Protein AF-A0A434DXM7-F1 (afdb_monomer_lite)

Radius of gyration: 13.9 Å; chains: 1; bounding box: 31×26×29 Å

pLDDT: mean 93.02, std 8.38, range [59.44, 98.56]

Sequence (56 aa):
MDVVTEGIEQEAQGERLVQFGCAGGQGFLFGRPVDADATLGYLRDSFRGALRVKAI

Structure (mmCIF, N/CA/C/O backbone):
data_AF-A0A434DXM7-F1
#
_entry.id   AF-A0A434DXM7-F1
#
loop_
_atom_site.group_PDB
_atom_site.id
_atom_site.type_symbol
_atom_site.label_atom_id
_atom_site.label_alt_id
_atom_site.label_comp_id
_atom_site.label_asym_id
_atom_site.label_entity_id
_atom_site.label_seq_id
_atom_site.pdbx_PDB_ins_code
_atom_site.Cartn_x
_atom_site.Cartn_y
_atom_site.Cartn_z
_atom_site.occupancy
_atom_site.B_iso_or_equiv
_atom_site.auth_seq_id
_atom_site.auth_comp_id
_atom_site.auth_asym_id
_atom_site.auth_atom_id
_atom_site.pdbx_PDB_model_num
ATOM 1 N N . MET A 1 1 ? -16.009 -13.083 -1.748 1.00 75.06 1 MET A N 1
ATOM 2 C CA . MET A 1 1 ? -15.383 -12.178 -2.727 1.00 75.06 1 MET A CA 1
ATOM 3 C C . MET A 1 1 ? -14.534 -11.227 -1.925 1.00 75.06 1 MET A C 1
ATOM 5 O O . MET A 1 1 ? -15.082 -10.605 -1.021 1.00 75.06 1 MET A O 1
ATOM 9 N N . ASP A 1 2 ? -13.240 -11.168 -2.207 1.00 88.94 2 ASP A N 1
ATOM 10 C CA . ASP A 1 2 ? -12.337 -10.270 -1.490 1.00 88.94 2 ASP A CA 1
ATOM 11 C C . ASP A 1 2 ? -12.428 -8.865 -2.090 1.00 88.94 2 ASP A C 1
ATOM 13 O O . ASP A 1 2 ? -12.590 -8.706 -3.302 1.00 88.94 2 ASP A O 1
ATOM 17 N N . VAL A 1 3 ? -12.376 -7.846 -1.232 1.00 93.69 3 VAL A N 1
ATOM 18 C CA . VAL A 1 3 ? -12.447 -6.433 -1.623 1.00 93.69 3 VAL A CA 1
ATOM 19 C C . VAL A 1 3 ? -11.122 -5.771 -1.279 1.00 93.69 3 VAL A C 1
ATOM 21 O O . VAL A 1 3 ? -10.648 -5.887 -0.149 1.00 93.69 3 VAL A O 1
ATOM 24 N N . VAL A 1 4 ? -10.557 -5.053 -2.251 1.00 95.81 4 VAL A N 1
ATOM 25 C CA . VAL A 1 4 ? -9.373 -4.208 -2.070 1.00 95.81 4 VAL A CA 1
ATOM 26 C C . VAL A 1 4 ? -9.784 -2.761 -2.285 1.00 95.81 4 VAL A C 1
ATOM 28 O O . VAL A 1 4 ? -10.283 -2.398 -3.347 1.00 95.81 4 VAL A O 1
ATOM 31 N N . THR A 1 5 ? -9.603 -1.934 -1.262 1.00 97.06 5 THR A N 1
ATOM 32 C CA . THR A 1 5 ? -9.912 -0.502 -1.324 1.00 97.06 5 THR A CA 1
ATOM 33 C C . THR A 1 5 ? -8.692 0.272 -1.809 1.00 97.06 5 THR A C 1
ATOM 35 O O . THR A 1 5 ? -7.632 0.180 -1.193 1.00 97.06 5 THR A O 1
ATOM 38 N N . GLU A 1 6 ? -8.820 1.059 -2.873 1.00 97.88 6 GLU A N 1
ATOM 39 C CA . GLU A 1 6 ? -7.709 1.855 -3.407 1.00 97.88 6 GLU A CA 1
ATOM 40 C C . GLU A 1 6 ? -7.832 3.341 -3.049 1.00 97.88 6 GLU A C 1
ATOM 42 O O . GLU A 1 6 ? -8.926 3.843 -2.797 1.00 97.88 6 GLU A O 1
ATOM 47 N N . GLY A 1 7 ? -6.703 4.056 -3.055 1.00 98.00 7 GLY A N 1
ATOM 48 C CA . GLY A 1 7 ? -6.673 5.507 -2.857 1.00 98.00 7 GLY A CA 1
ATOM 49 C C . GLY A 1 7 ? -6.744 5.959 -1.396 1.00 98.00 7 GLY A C 1
ATOM 50 O O . GLY A 1 7 ? -7.261 7.036 -1.118 1.00 98.00 7 GLY A O 1
ATOM 51 N N . ILE A 1 8 ? -6.238 5.159 -0.452 1.00 98.44 8 ILE A N 1
ATOM 52 C CA . ILE A 1 8 ? -6.145 5.566 0.959 1.00 98.44 8 ILE A CA 1
ATOM 53 C C . ILE A 1 8 ? -4.981 6.551 1.144 1.00 98.44 8 ILE A C 1
ATOM 55 O O . ILE A 1 8 ? -3.809 6.203 0.985 1.00 98.44 8 ILE A O 1
ATOM 59 N N . GLU A 1 9 ? -5.301 7.786 1.503 1.00 98.50 9 GLU A N 1
ATOM 60 C CA . GLU A 1 9 ? -4.351 8.893 1.659 1.00 98.50 9 GLU A CA 1
ATOM 61 C C . GLU A 1 9 ? -4.288 9.432 3.094 1.00 98.50 9 GLU A C 1
ATOM 63 O O . GLU A 1 9 ? -3.323 10.103 3.451 1.00 98.50 9 GLU A O 1
ATOM 68 N N . GLN A 1 10 ? -5.289 9.132 3.928 1.00 98.44 10 GLN A N 1
ATOM 69 C CA . GLN A 1 10 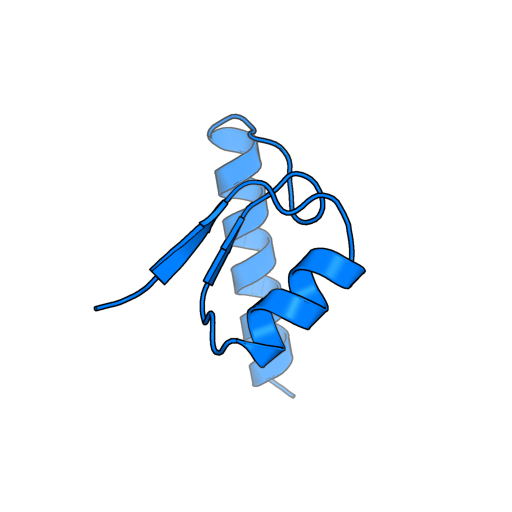? -5.402 9.622 5.305 1.00 98.44 10 GLN A CA 1
ATOM 70 C C . GLN A 1 10 ? -5.758 8.489 6.270 1.00 98.44 10 GLN A C 1
ATOM 72 O O . GLN A 1 10 ? -6.555 7.613 5.934 1.00 98.44 10 GLN A O 1
ATOM 77 N N . GLU A 1 11 ? -5.227 8.534 7.494 1.00 98.12 11 GLU A N 1
ATOM 78 C CA . GLU A 1 11 ? -5.466 7.505 8.522 1.00 98.12 11 GLU A CA 1
ATOM 79 C C . GLU A 1 11 ? -6.961 7.286 8.787 1.00 98.12 11 GLU A C 1
ATOM 81 O O . GLU A 1 11 ? -7.431 6.150 8.769 1.00 98.12 11 GLU A O 1
ATOM 86 N N . ALA A 1 12 ? -7.739 8.370 8.881 1.00 98.25 12 ALA A N 1
ATOM 87 C CA . ALA A 1 12 ? -9.186 8.313 9.094 1.00 98.25 12 ALA A CA 1
ATOM 88 C C . ALA A 1 12 ? -9.948 7.533 8.000 1.00 98.25 12 ALA A C 1
ATOM 90 O O . ALA A 1 12 ? -10.985 6.926 8.277 1.00 98.25 12 ALA A O 1
ATOM 91 N N . GLN A 1 13 ? -9.452 7.518 6.754 1.00 98.31 13 GLN A N 1
ATOM 92 C CA . GLN A 1 13 ? -10.031 6.687 5.691 1.00 98.31 13 GLN A CA 1
ATOM 93 C C . GLN A 1 13 ? -9.766 5.206 5.980 1.00 98.31 13 GLN A C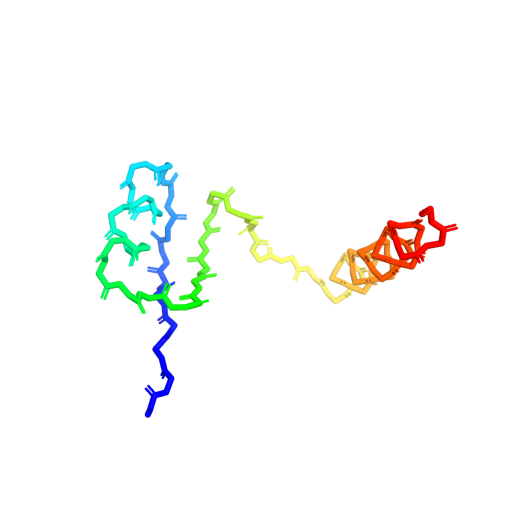 1
ATOM 95 O O . GLN A 1 13 ? -10.695 4.405 5.935 1.00 98.31 13 GLN A O 1
ATOM 100 N N . GLY A 1 14 ? -8.523 4.853 6.326 1.00 97.12 14 GLY A N 1
ATOM 101 C CA . GLY A 1 14 ? -8.140 3.485 6.682 1.00 97.12 14 GLY A CA 1
ATOM 102 C C . GLY A 1 14 ? -8.938 2.950 7.872 1.00 97.12 14 GLY A C 1
ATOM 103 O O . GLY A 1 14 ? -9.522 1.871 7.787 1.00 97.12 14 GLY A O 1
ATOM 104 N N . GLU A 1 15 ? -9.053 3.738 8.941 1.00 97.38 15 GLU A N 1
ATOM 105 C CA . GLU A 1 15 ? -9.853 3.392 10.122 1.00 97.38 15 GLU A CA 1
ATOM 106 C C . GLU A 1 15 ? -11.316 3.109 9.763 1.00 97.38 15 GLU A C 1
ATOM 108 O O . GLU A 1 15 ? -11.898 2.114 10.205 1.00 97.38 15 GLU A O 1
ATOM 113 N N . ARG A 1 16 ? -11.916 3.953 8.916 1.00 97.81 16 ARG A N 1
ATOM 114 C CA . ARG A 1 16 ? -13.304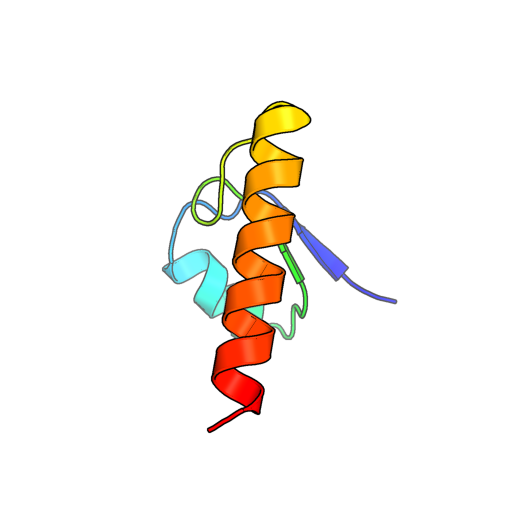 3.777 8.488 1.00 97.81 16 ARG A CA 1
ATOM 115 C C . ARG A 1 16 ? -13.496 2.536 7.614 1.00 97.81 16 ARG A C 1
ATOM 117 O O . ARG A 1 16 ? -14.512 1.858 7.745 1.00 97.81 16 ARG A O 1
ATOM 124 N N . LEU A 1 17 ? -12.537 2.224 6.744 1.00 97.44 17 LEU A N 1
ATOM 125 C CA . LEU A 1 17 ? -12.581 1.040 5.880 1.00 97.44 17 LEU A CA 1
ATOM 126 C C . LEU A 1 17 ? -12.447 -0.258 6.688 1.00 97.44 17 LEU A C 1
ATOM 128 O O . LEU A 1 17 ? -13.168 -1.219 6.420 1.00 97.44 17 LEU A O 1
ATOM 132 N N . VAL A 1 18 ? -11.622 -0.266 7.739 1.00 95.75 18 VAL A N 1
ATOM 133 C CA . VAL A 1 18 ? -11.551 -1.389 8.690 1.00 95.75 18 VAL A CA 1
ATOM 134 C C . VAL A 1 18 ? -12.898 -1.601 9.386 1.00 95.75 18 VAL A C 1
ATOM 136 O O . VAL A 1 18 ? -13.374 -2.732 9.467 1.00 95.75 18 VAL A O 1
ATOM 139 N N . GLN A 1 19 ? -13.566 -0.527 9.823 1.00 97.38 19 GLN A N 1
ATOM 140 C CA . GLN A 1 19 ? -14.911 -0.615 10.419 1.00 97.38 19 GLN A CA 1
ATOM 141 C C . GLN A 1 19 ? -15.962 -1.166 9.443 1.00 97.38 19 GLN A C 1
ATOM 143 O O . GLN A 1 19 ? -16.926 -1.798 9.870 1.00 97.38 19 GLN A O 1
ATOM 148 N N . PHE A 1 20 ? -15.782 -0.950 8.139 1.00 95.69 20 PHE A N 1
ATOM 149 C CA . PHE A 1 20 ? -16.634 -1.516 7.090 1.00 95.69 20 PHE A CA 1
ATOM 150 C C . PHE A 1 20 ? -16.301 -2.974 6.737 1.00 95.69 20 PHE A C 1
ATOM 152 O O . PHE A 1 20 ? -16.982 -3.566 5.902 1.00 95.69 20 PHE A O 1
ATOM 159 N N . GLY A 1 21 ? -15.294 -3.572 7.379 1.00 95.31 21 GLY A N 1
ATOM 160 C CA . GLY A 1 21 ? -14.887 -4.955 7.139 1.00 95.31 21 GLY A CA 1
ATOM 161 C C . GLY A 1 21 ? -13.996 -5.133 5.909 1.00 95.31 21 GLY A C 1
ATOM 162 O O . GLY A 1 21 ? -13.853 -6.255 5.422 1.00 95.31 21 GLY A O 1
ATOM 163 N N . CYS A 1 22 ? -13.392 -4.060 5.389 1.00 95.69 22 CYS A N 1
ATOM 164 C CA . CYS A 1 22 ? -12.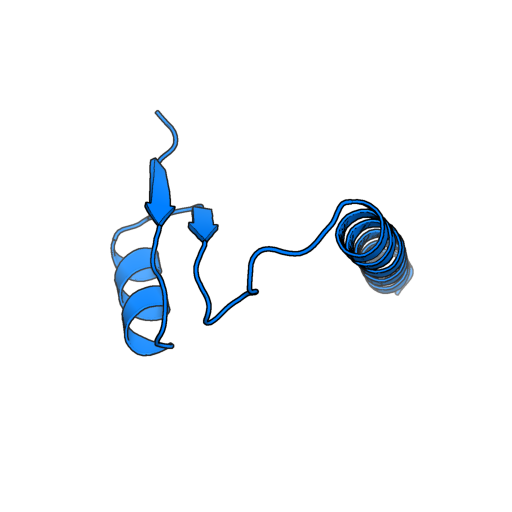423 -4.163 4.301 1.00 95.69 22 CYS A CA 1
ATOM 165 C C . CYS A 1 22 ? -11.123 -4.792 4.819 1.00 95.69 22 CYS A C 1
ATOM 167 O O . CYS A 1 22 ? -10.434 -4.218 5.660 1.00 95.69 22 CYS A O 1
ATOM 169 N N . ALA A 1 23 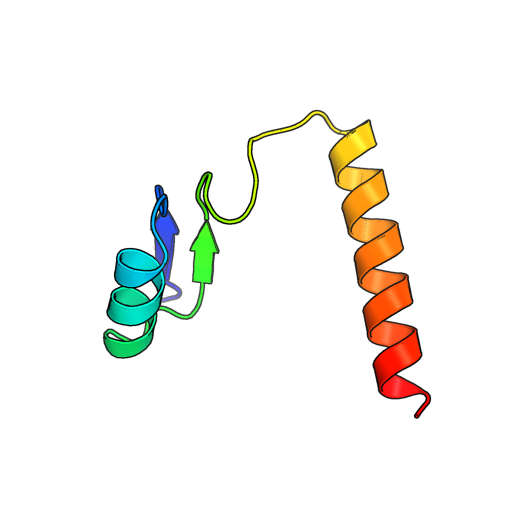? -10.790 -5.978 4.303 1.00 92.56 23 ALA A N 1
ATOM 170 C CA . ALA A 1 23 ? -9.619 -6.743 4.733 1.00 92.56 23 ALA A CA 1
ATOM 171 C C . ALA A 1 23 ? -8.316 -6.336 4.021 1.00 92.56 23 ALA A C 1
ATOM 173 O O . ALA A 1 23 ? -7.232 -6.662 4.502 1.00 92.56 23 ALA A O 1
ATOM 174 N N . GLY A 1 24 ? -8.407 -5.640 2.884 1.00 94.81 24 GLY A N 1
ATOM 175 C CA . GLY A 1 24 ? -7.253 -5.191 2.110 1.00 94.81 24 GLY A CA 1
ATOM 176 C C . GLY A 1 24 ? -7.431 -3.776 1.571 1.00 94.81 24 GLY A C 1
ATOM 177 O O . GLY A 1 24 ? -8.542 -3.361 1.239 1.00 94.81 24 GLY A O 1
ATOM 178 N N . GLY A 1 25 ? -6.320 -3.049 1.446 1.00 95.88 25 GLY A N 1
ATOM 179 C CA . GLY A 1 25 ? -6.315 -1.715 0.864 1.00 95.88 25 GLY A CA 1
ATOM 180 C C . GLY A 1 25 ? -4.935 -1.242 0.418 1.00 95.88 25 GLY A C 1
ATOM 181 O O . GLY A 1 25 ? -3.914 -1.763 0.861 1.00 95.88 25 GLY A O 1
ATOM 182 N N . GLN A 1 26 ? -4.926 -0.247 -0.469 1.00 97.75 26 GLN A N 1
ATOM 183 C CA . GLN A 1 26 ? -3.731 0.420 -0.976 1.00 97.75 26 GLN A CA 1
ATOM 184 C C . GLN A 1 26 ? -3.935 1.934 -1.065 1.00 97.75 26 GLN A C 1
ATOM 186 O O . GLN A 1 26 ? -5.051 2.430 -1.230 1.00 97.75 26 GLN A O 1
ATOM 191 N N . GLY A 1 27 ? -2.839 2.682 -1.014 1.00 97.94 27 GLY A N 1
ATOM 192 C CA . GLY A 1 27 ? -2.848 4.122 -1.236 1.00 97.94 27 GLY A CA 1
ATOM 193 C C . GLY A 1 27 ? -1.574 4.787 -0.739 1.00 97.94 27 GLY A C 1
ATOM 194 O O . GLY A 1 27 ? -0.740 4.151 -0.092 1.00 97.94 27 GLY A O 1
ATOM 195 N N . PHE A 1 28 ? -1.418 6.074 -1.049 1.00 98.31 28 PHE A N 1
ATOM 196 C CA . PHE A 1 28 ? -0.186 6.815 -0.768 1.00 98.31 28 PHE A CA 1
ATOM 197 C C . PHE A 1 28 ? 0.121 6.968 0.721 1.00 98.31 28 PHE A C 1
ATOM 199 O O . PHE A 1 28 ? 1.279 7.216 1.052 1.00 98.31 28 PHE A O 1
ATOM 206 N N . LEU A 1 29 ? -0.866 6.765 1.600 1.00 97.94 29 LEU A N 1
ATOM 207 C CA . LEU A 1 29 ? -0.629 6.646 3.037 1.00 97.94 29 LEU A CA 1
ATOM 208 C C . LEU A 1 29 ? 0.303 5.469 3.370 1.00 97.94 29 LEU A C 1
ATOM 210 O O . LEU A 1 29 ? 1.139 5.578 4.260 1.00 97.94 29 LEU A O 1
ATOM 214 N N . PHE A 1 30 ? 0.169 4.350 2.652 1.00 95.50 30 PHE A N 1
ATOM 215 C CA . PHE A 1 30 ? 0.921 3.115 2.902 1.00 95.50 30 PHE A CA 1
ATOM 216 C C . PHE A 1 30 ? 2.154 2.974 2.010 1.00 95.50 30 PHE A C 1
ATOM 218 O O . PHE A 1 30 ? 3.131 2.333 2.389 1.00 95.50 30 PHE A O 1
ATOM 225 N N . GLY A 1 31 ? 2.118 3.569 0.821 1.00 96.00 31 GLY A N 1
ATOM 226 C CA . GLY A 1 31 ? 3.236 3.553 -0.107 1.00 96.00 31 GLY A CA 1
ATOM 227 C C . GLY A 1 31 ? 2.863 4.159 -1.449 1.00 96.00 31 GLY A C 1
ATOM 228 O O . GLY A 1 31 ? 1.731 4.052 -1.920 1.00 96.00 31 GLY A O 1
ATOM 229 N N . ARG A 1 32 ? 3.835 4.807 -2.087 1.00 96.69 32 ARG A N 1
ATOM 230 C CA . ARG A 1 32 ? 3.706 5.213 -3.488 1.00 96.69 32 ARG A CA 1
ATOM 231 C C . ARG A 1 32 ? 4.105 4.045 -4.397 1.00 96.69 32 ARG A C 1
ATOM 233 O O . ARG A 1 32 ? 4.918 3.223 -3.978 1.00 96.69 32 ARG A O 1
ATOM 240 N N . PRO A 1 33 ? 3.587 3.979 -5.635 1.00 97.25 33 PRO A N 1
ATOM 241 C CA . PRO A 1 33 ? 4.127 3.090 -6.653 1.00 97.25 33 PRO A CA 1
ATOM 242 C C . PRO A 1 33 ? 5.627 3.336 -6.822 1.00 97.25 33 PRO A C 1
ATOM 244 O O . PRO A 1 33 ? 6.066 4.483 -6.927 1.00 97.25 33 PRO A O 1
ATOM 247 N N . VAL A 1 34 ? 6.398 2.257 -6.834 1.00 97.25 34 VAL A N 1
ATOM 248 C CA . VAL A 1 34 ? 7.853 2.266 -7.002 1.00 97.25 34 VAL A CA 1
ATOM 249 C C . VAL A 1 34 ? 8.250 1.218 -8.034 1.00 97.25 34 VAL A C 1
ATOM 251 O O . VAL A 1 34 ? 7.439 0.377 -8.425 1.00 97.25 34 VAL A O 1
ATOM 254 N N . ASP A 1 35 ? 9.492 1.281 -8.505 1.00 98.56 35 ASP A N 1
ATOM 255 C CA . ASP A 1 35 ? 10.014 0.300 -9.449 1.00 98.56 35 ASP A CA 1
ATOM 256 C C . ASP A 1 35 ? 10.181 -1.102 -8.828 1.00 98.56 35 ASP A C 1
ATOM 258 O O . ASP A 1 35 ? 9.945 -1.352 -7.636 1.00 98.56 35 ASP A O 1
ATOM 262 N N . ALA A 1 36 ? 10.563 -2.050 -9.683 1.00 98.31 36 ALA A N 1
ATOM 263 C CA . ALA A 1 36 ? 10.727 -3.444 -9.304 1.00 98.31 36 ALA A CA 1
ATOM 264 C C . ALA A 1 36 ? 11.838 -3.646 -8.262 1.00 98.31 36 ALA A C 1
ATOM 266 O O . ALA A 1 36 ? 11.662 -4.450 -7.346 1.00 98.31 36 ALA A O 1
ATOM 267 N N . ASP A 1 37 ? 12.950 -2.916 -8.364 1.00 98.50 37 ASP A N 1
ATOM 268 C CA . ASP A 1 37 ? 14.091 -3.075 -7.461 1.00 98.50 37 ASP A CA 1
ATOM 269 C C . ASP A 1 37 ? 13.731 -2.604 -6.049 1.00 98.50 37 ASP A C 1
ATOM 271 O O . ASP A 1 37 ? 13.965 -3.321 -5.069 1.00 98.50 37 ASP A O 1
ATOM 275 N N . ALA A 1 38 ? 13.071 -1.449 -5.941 1.00 97.62 38 ALA A N 1
ATOM 276 C CA . ALA A 1 38 ? 12.553 -0.930 -4.681 1.00 97.62 38 ALA A CA 1
ATOM 277 C C . ALA A 1 38 ? 11.495 -1.865 -4.068 1.00 97.62 38 ALA A C 1
ATOM 279 O O . ALA A 1 38 ? 11.550 -2.166 -2.872 1.00 97.62 38 ALA A O 1
ATOM 280 N N . THR A 1 39 ? 10.576 -2.391 -4.886 1.00 97.12 39 THR A N 1
ATOM 281 C CA . THR A 1 39 ? 9.560 -3.363 -4.444 1.00 97.12 39 THR A CA 1
ATOM 282 C C . THR A 1 39 ? 10.206 -4.639 -3.898 1.00 97.12 39 THR A C 1
ATOM 284 O O . THR A 1 39 ? 9.850 -5.117 -2.819 1.00 97.12 39 THR A O 1
ATOM 287 N N . LEU A 1 40 ? 11.195 -5.193 -4.607 1.00 97.56 40 LEU A N 1
ATOM 288 C CA . LEU A 1 40 ? 11.915 -6.394 -4.178 1.00 97.56 40 LEU A CA 1
ATOM 289 C C . LEU A 1 40 ? 12.701 -6.160 -2.884 1.00 97.56 40 LEU A C 1
ATOM 291 O O . LEU A 1 40 ? 12.752 -7.055 -2.035 1.00 97.56 40 LEU A O 1
ATOM 295 N N . GLY A 1 41 ? 13.293 -4.974 -2.719 1.00 97.06 41 GLY A N 1
ATOM 296 C CA . GLY A 1 41 ? 13.919 -4.554 -1.466 1.00 97.06 41 GLY A CA 1
ATOM 297 C C . GLY A 1 41 ? 12.928 -4.589 -0.301 1.00 97.06 41 GLY A C 1
ATOM 298 O O . GLY A 1 41 ? 13.155 -5.301 0.680 1.00 97.06 41 GLY A O 1
ATOM 299 N N . TYR A 1 42 ? 11.783 -3.918 -0.459 1.00 95.06 42 TYR A N 1
ATOM 300 C CA . TYR A 1 42 ? 10.720 -3.878 0.548 1.00 95.06 42 TYR A CA 1
ATOM 301 C C . TYR A 1 42 ? 10.217 -5.272 0.945 1.00 95.06 42 TYR A C 1
ATOM 303 O O . TYR A 1 42 ? 10.074 -5.568 2.135 1.00 95.06 42 TYR A O 1
ATOM 311 N N . LEU A 1 43 ? 9.980 -6.156 -0.030 1.00 95.25 43 LEU A N 1
ATOM 312 C CA . LEU A 1 43 ? 9.515 -7.518 0.241 1.00 95.25 43 LEU A CA 1
ATOM 313 C C . LEU A 1 43 ? 10.541 -8.307 1.060 1.00 95.25 43 LEU A C 1
ATOM 315 O O . LEU A 1 43 ? 10.182 -8.937 2.055 1.00 95.25 43 LEU A O 1
ATOM 319 N N . ARG A 1 44 ? 11.827 -8.252 0.689 1.00 96.12 44 ARG A N 1
ATOM 320 C CA . ARG A 1 44 ? 12.900 -8.954 1.416 1.00 96.12 44 ARG A CA 1
ATOM 321 C C . ARG A 1 44 ? 12.989 -8.501 2.869 1.00 96.12 44 ARG A C 1
ATOM 323 O O . ARG A 1 44 ? 13.118 -9.344 3.760 1.00 96.12 44 ARG A O 1
ATOM 330 N N . ASP A 1 45 ? 12.910 -7.200 3.110 1.00 94.50 45 ASP A N 1
ATOM 331 C CA . ASP A 1 45 ? 13.007 -6.649 4.460 1.00 94.50 45 ASP A CA 1
ATOM 332 C C . ASP A 1 45 ? 11.758 -6.952 5.293 1.00 94.50 45 ASP A C 1
ATOM 334 O O . ASP A 1 45 ? 11.880 -7.373 6.446 1.00 94.50 45 ASP A O 1
ATOM 338 N N . SER A 1 46 ? 10.574 -6.876 4.683 1.00 91.56 46 SER A N 1
ATOM 339 C CA . SER A 1 46 ? 9.306 -7.282 5.302 1.00 91.56 46 SER A CA 1
ATOM 340 C C . SER A 1 46 ? 9.325 -8.751 5.739 1.00 91.56 46 SER A C 1
ATOM 342 O O . SER A 1 46 ? 8.987 -9.065 6.883 1.00 91.56 46 SER A O 1
ATOM 344 N N . PHE A 1 47 ? 9.800 -9.663 4.880 1.00 89.69 47 PHE A N 1
ATOM 345 C CA . PHE A 1 47 ? 9.932 -11.083 5.228 1.00 89.69 47 PHE A CA 1
ATOM 346 C C . PHE A 1 47 ? 10.920 -11.313 6.379 1.00 89.69 47 PHE A C 1
ATOM 348 O O . PHE A 1 47 ? 10.639 -12.099 7.286 1.00 89.69 47 PHE A O 1
ATOM 355 N N . ARG A 1 48 ? 12.059 -10.609 6.389 1.00 90.44 48 ARG A N 1
ATOM 356 C CA . ARG A 1 48 ? 13.034 -10.685 7.492 1.00 90.44 48 ARG A CA 1
ATOM 357 C C . ARG A 1 48 ? 12.447 -10.182 8.810 1.00 90.44 48 ARG A C 1
ATOM 359 O O . ARG A 1 48 ? 12.685 -10.800 9.846 1.00 90.44 48 ARG A O 1
ATOM 366 N N . GLY A 1 49 ? 11.686 -9.089 8.779 1.00 84.75 49 GLY A N 1
ATOM 367 C CA . GLY A 1 49 ? 10.989 -8.552 9.948 1.00 84.75 49 GLY A CA 1
ATOM 368 C C . GLY A 1 49 ? 9.979 -9.544 10.522 1.00 84.75 49 GLY A C 1
ATOM 369 O O . GLY A 1 49 ? 10.025 -9.853 11.712 1.00 84.75 49 GLY A O 1
ATOM 370 N N . ALA A 1 50 ? 9.133 -10.125 9.669 1.00 82.19 50 ALA A N 1
ATOM 371 C CA . ALA A 1 50 ? 8.142 -11.119 10.080 1.00 82.19 50 ALA A CA 1
ATOM 372 C C . ALA A 1 50 ? 8.779 -12.381 10.694 1.00 82.19 50 ALA A C 1
ATOM 374 O O . ALA A 1 50 ? 8.277 -12.911 11.686 1.00 82.19 50 ALA A O 1
ATOM 375 N N . LEU A 1 51 ? 9.903 -12.851 10.139 1.00 81.25 51 LEU A N 1
ATOM 376 C CA . LEU A 1 51 ? 10.654 -13.981 10.696 1.00 81.25 51 LEU A CA 1
ATOM 377 C C . LEU A 1 51 ? 11.254 -13.663 12.070 1.00 81.25 51 LEU A C 1
ATOM 379 O O . LEU A 1 51 ? 11.242 -14.526 12.942 1.00 81.25 51 LEU A O 1
ATOM 383 N N . ARG A 1 52 ? 11.741 -12.434 12.285 1.00 81.81 52 ARG A N 1
ATOM 384 C CA . ARG A 1 52 ? 12.239 -11.996 13.599 1.00 81.81 52 ARG A CA 1
ATOM 385 C C . ARG A 1 52 ? 11.132 -11.953 14.649 1.00 81.81 52 ARG A C 1
ATOM 387 O O . ARG A 1 52 ? 11.358 -12.431 15.750 1.00 81.81 52 ARG A O 1
ATOM 394 N N . VAL A 1 53 ? 9.949 -11.438 14.305 1.00 78.06 53 VAL A N 1
ATOM 395 C CA . VAL A 1 53 ? 8.790 -11.411 15.220 1.00 78.06 53 VAL A CA 1
ATOM 396 C C . VAL A 1 53 ? 8.358 -12.822 15.623 1.00 78.06 53 VAL A C 1
ATOM 398 O O . VAL A 1 53 ? 7.993 -13.030 16.768 1.00 78.06 53 VAL A O 1
ATOM 401 N N . LYS A 1 54 ? 8.431 -13.804 14.715 1.00 70.56 54 LYS A N 1
ATOM 402 C CA . LYS A 1 54 ? 8.086 -15.207 15.011 1.00 70.56 54 LYS A CA 1
ATOM 403 C C . LYS A 1 54 ? 9.123 -15.965 15.845 1.00 70.56 54 LYS A C 1
ATOM 405 O O . LYS A 1 54 ? 8.822 -17.060 16.309 1.00 70.56 54 LYS A O 1
ATOM 410 N N . ALA A 1 55 ? 10.347 -15.454 15.945 1.00 69.81 55 ALA A N 1
ATOM 411 C CA . ALA A 1 55 ? 11.445 -16.109 16.654 1.00 69.81 55 ALA A CA 1
ATOM 412 C C . ALA A 1 55 ? 11.550 -15.695 18.135 1.00 69.81 55 ALA A C 1
ATOM 414 O O . ALA A 1 55 ? 12.411 -16.218 18.842 1.00 69.81 55 ALA A O 1
ATOM 415 N N . ILE A 1 56 ? 10.710 -14.753 18.572 1.00 59.44 56 ILE A N 1
ATOM 416 C CA . ILE A 1 56 ? 10.561 -14.266 19.950 1.00 59.44 56 ILE A CA 1
ATOM 417 C C . ILE A 1 56 ? 9.259 -14.843 20.506 1.00 59.44 56 ILE A C 1
ATOM 419 O O . ILE A 1 56 ? 9.264 -15.244 21.689 1.00 59.44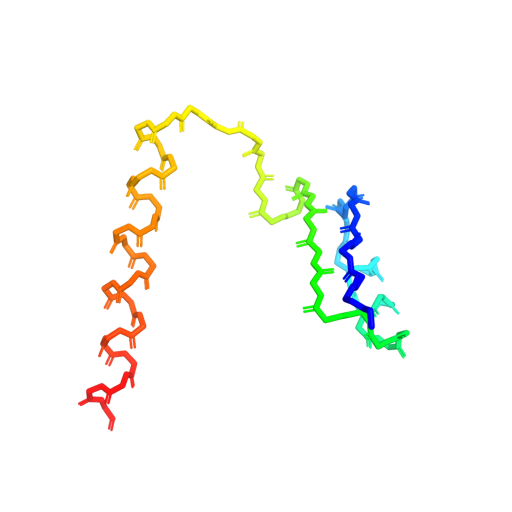 56 ILE A O 1
#

Foldseek 3Di:
DADEAEADDDPVVVVVCVVVVHPHYDHVNVHDDDDPVVVVVVVVVVVVVVVVVVVD

Secondary structure (DSSP, 8-state):
---EE----SHHHHHHHHHTT--EE--TTT-----HHHHHHHHHHHHHHHHHHHT-